Protein AF-A0AAU3A7X4-F1 (afdb_monomer_lite)

Sequence (83 aa):
MVSTSSMPSAAQRHGDLDPEADAQGISHLLMAVKRGMEALAWAGSDTAAPERVADQAFAGLPLTAQAWSPQAPRPGPVVSGAS

Structure (mmCIF, N/CA/C/O backbone):
data_AF-A0AAU3A7X4-F1
#
_entry.id   AF-A0AAU3A7X4-F1
#
loop_
_atom_site.group_PDB
_atom_site.id
_atom_site.type_symbol
_atom_site.label_atom_id
_atom_site.label_alt_id
_atom_site.label_comp_id
_atom_site.label_asym_id
_atom_site.label_entity_id
_atom_site.label_seq_id
_atom_site.pdbx_PDB_ins_code
_atom_site.Cartn_x
_atom_site.Cartn_y
_atom_site.Cartn_z
_atom_site.occupancy
_atom_site.B_iso_or_equiv
_atom_site.auth_seq_id
_atom_site.auth_comp_id
_atom_site.auth_asym_id
_atom_site.auth_atom_id
_atom_site.pdbx_PDB_model_num
ATOM 1 N N . MET A 1 1 ? 9.182 20.518 19.830 1.00 39.19 1 MET A N 1
ATOM 2 C CA . MET A 1 1 ? 9.312 19.230 19.116 1.00 39.19 1 MET A CA 1
ATOM 3 C C . MET A 1 1 ? 8.070 19.049 18.259 1.00 39.19 1 MET A C 1
ATOM 5 O O . MET A 1 1 ? 6.998 18.858 18.812 1.00 39.19 1 MET A O 1
ATOM 9 N N . VAL A 1 2 ? 8.182 19.208 16.938 1.00 45.88 2 VAL A N 1
ATOM 10 C CA . VAL A 1 2 ? 7.107 18.832 16.007 1.00 45.88 2 VAL A CA 1
ATOM 11 C C . VAL A 1 2 ? 7.209 17.322 15.823 1.00 45.88 2 VAL A C 1
ATOM 13 O O . VAL A 1 2 ? 8.198 16.841 15.278 1.00 45.88 2 VAL A O 1
ATO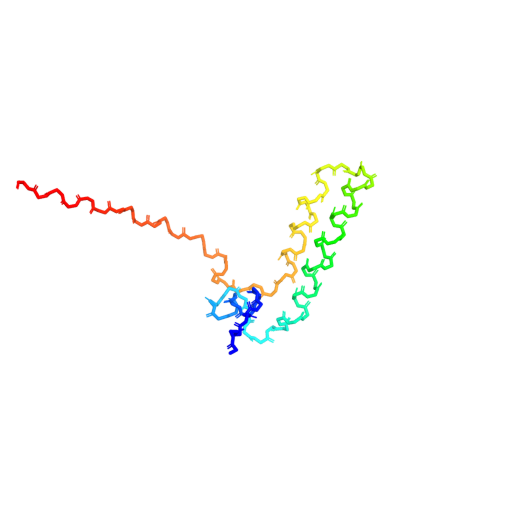M 16 N N . SER A 1 3 ? 6.230 16.573 16.331 1.00 45.50 3 SER A N 1
ATOM 17 C CA . SER A 1 3 ? 6.119 15.137 16.078 1.00 45.50 3 SER A CA 1
ATOM 18 C C . SER A 1 3 ? 5.739 14.946 14.616 1.00 45.50 3 SER A C 1
ATOM 20 O O . SER A 1 3 ? 4.566 15.036 14.251 1.00 45.50 3 SER A O 1
ATOM 22 N N . THR A 1 4 ? 6.735 14.730 13.761 1.00 53.16 4 THR A N 1
ATOM 23 C CA . THR A 1 4 ? 6.527 14.297 12.379 1.00 53.16 4 THR A CA 1
ATOM 24 C C . THR A 1 4 ? 5.874 12.924 12.430 1.00 53.16 4 THR A C 1
ATOM 26 O O . THR A 1 4 ? 6.541 11.906 12.602 1.00 53.16 4 THR A O 1
ATOM 29 N N . SER A 1 5 ? 4.547 12.913 12.380 1.00 58.53 5 SER A N 1
ATOM 30 C CA . SER A 1 5 ? 3.767 11.684 12.323 1.00 58.53 5 SER A CA 1
ATOM 31 C C . SER A 1 5 ? 4.145 10.988 11.020 1.00 58.53 5 SER A C 1
ATOM 33 O O . SER A 1 5 ? 4.047 11.600 9.955 1.00 58.53 5 SER A O 1
ATOM 35 N N . SER A 1 6 ? 4.627 9.749 11.090 1.00 64.75 6 SER A N 1
ATOM 36 C CA . SER A 1 6 ? 4.830 8.953 9.883 1.00 64.75 6 SER A CA 1
ATOM 37 C C . SER A 1 6 ? 3.475 8.755 9.195 1.00 64.75 6 SER A C 1
ATOM 39 O O . SER A 1 6 ? 2.434 8.669 9.854 1.00 64.75 6 SER A O 1
ATOM 41 N N . MET A 1 7 ? 3.467 8.711 7.861 1.00 72.25 7 MET A N 1
ATOM 42 C CA . MET A 1 7 ? 2.231 8.547 7.088 1.00 72.25 7 MET A CA 1
ATOM 43 C C . MET A 1 7 ? 1.340 7.374 7.543 1.00 72.25 7 MET A C 1
ATOM 45 O O . MET A 1 7 ? 0.136 7.595 7.647 1.00 72.25 7 MET A O 1
ATOM 49 N N . PRO A 1 8 ? 1.852 6.179 7.900 1.00 72.75 8 PRO A N 1
ATOM 50 C CA . PRO A 1 8 ? 0.985 5.104 8.388 1.00 72.75 8 PRO A CA 1
ATOM 51 C C . PRO A 1 8 ? 0.343 5.397 9.749 1.00 72.75 8 PRO A C 1
ATOM 53 O O . PRO A 1 8 ? -0.829 5.088 9.929 1.00 72.75 8 PRO A O 1
ATOM 56 N N . SER A 1 9 ? 1.023 6.083 10.677 1.00 72.00 9 SER A N 1
ATOM 57 C CA . SER A 1 9 ? 0.364 6.530 11.915 1.00 72.00 9 SER A CA 1
ATOM 58 C C . SER A 1 9 ? -0.712 7.588 11.652 1.00 72.00 9 SER A C 1
ATOM 60 O O . SER A 1 9 ? -1.705 7.653 12.375 1.00 72.00 9 SER A O 1
ATOM 62 N N . ALA A 1 10 ? -0.547 8.423 10.622 1.00 76.44 10 ALA A N 1
ATOM 63 C CA . ALA A 1 10 ? -1.594 9.350 10.200 1.00 76.44 10 ALA A CA 1
ATOM 64 C C . ALA A 1 10 ? -2.787 8.614 9.557 1.00 76.44 10 ALA A C 1
ATOM 66 O O . ALA A 1 10 ? -3.931 8.946 9.860 1.00 76.44 10 ALA A O 1
ATOM 67 N N . ALA A 1 11 ? -2.532 7.589 8.741 1.00 72.06 11 ALA A N 1
ATOM 68 C CA . ALA A 1 11 ? -3.560 6.766 8.105 1.00 72.06 11 ALA A CA 1
ATOM 69 C C . ALA A 1 11 ? -4.362 5.929 9.119 1.00 72.06 11 ALA A C 1
ATOM 71 O O . ALA A 1 11 ? -5.583 5.857 9.013 1.00 72.06 11 ALA A O 1
ATOM 72 N N . GLN A 1 12 ? -3.719 5.393 10.162 1.00 78.94 12 GLN A N 1
ATOM 73 C CA . GLN A 1 12 ? -4.411 4.744 11.287 1.00 78.94 12 GLN A CA 1
ATOM 74 C C . GLN A 1 12 ? -5.324 5.713 12.037 1.00 78.94 12 GLN A C 1
ATOM 76 O O . GLN A 1 12 ? -6.481 5.407 12.303 1.00 78.94 12 GLN A O 1
ATOM 81 N N . ARG A 1 13 ? -4.839 6.927 12.332 1.00 78.94 13 ARG A N 1
ATOM 82 C CA . ARG A 1 13 ? -5.664 7.970 12.966 1.00 78.94 13 ARG A CA 1
ATOM 83 C C . ARG A 1 13 ? -6.844 8.403 12.100 1.00 78.94 13 ARG A C 1
ATOM 85 O O . ARG A 1 13 ? -7.850 8.845 12.643 1.00 78.94 13 ARG A O 1
ATOM 92 N N . HIS A 1 14 ? -6.711 8.307 10.778 1.00 77.31 14 HIS A N 1
ATOM 93 C CA . HIS A 1 14 ? -7.792 8.578 9.835 1.00 77.31 14 HIS A CA 1
ATOM 94 C C . HIS A 1 14 ? -8.764 7.396 9.684 1.00 77.31 14 HIS A C 1
ATOM 96 O O . HIS A 1 14 ? -9.855 7.582 9.157 1.00 77.31 14 HIS A O 1
ATOM 102 N N . GLY A 1 15 ? -8.397 6.208 10.176 1.00 78.31 15 GLY A N 1
ATOM 103 C CA . GLY A 1 15 ? -9.187 4.982 10.075 1.00 78.31 15 GLY A CA 1
ATOM 104 C C . GLY A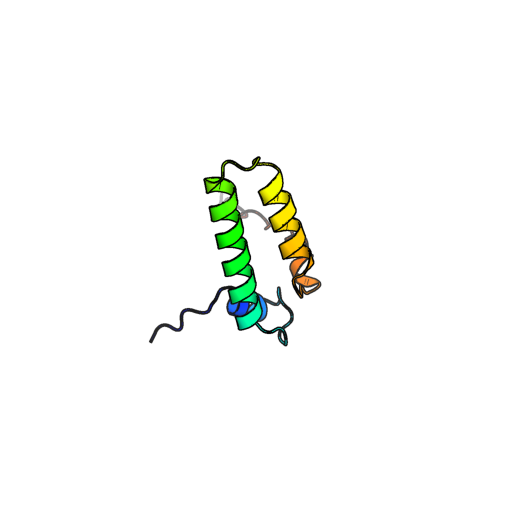 1 15 ? -8.965 4.194 8.785 1.00 78.31 15 GLY A C 1
ATOM 105 O O . GLY A 1 15 ? -9.712 3.260 8.527 1.00 78.31 15 GLY A O 1
ATOM 106 N N . ASP A 1 16 ? -7.965 4.548 7.977 1.00 79.88 16 ASP A N 1
ATOM 107 C CA . ASP A 1 16 ? -7.663 3.899 6.691 1.00 79.88 16 ASP A CA 1
ATOM 108 C C . ASP A 1 16 ? -6.922 2.559 6.878 1.00 79.88 16 ASP A C 1
ATOM 110 O O . ASP A 1 16 ? -7.161 1.576 6.176 1.00 79.88 16 ASP A O 1
ATOM 114 N N . LEU A 1 17 ? -6.053 2.505 7.890 1.00 78.62 17 LEU A N 1
ATOM 115 C CA . LEU A 1 17 ? -5.335 1.304 8.315 1.00 78.62 17 LEU A CA 1
ATOM 116 C C . LEU A 1 17 ? -5.908 0.778 9.625 1.00 78.62 17 LEU A C 1
ATOM 118 O O . LEU A 1 17 ? -6.334 1.565 10.474 1.00 78.62 17 LEU A O 1
ATOM 122 N N . ASP A 1 18 ? -5.868 -0.543 9.798 1.00 80.38 18 ASP A N 1
ATOM 123 C CA . ASP A 1 18 ? -6.207 -1.172 11.071 1.00 80.38 18 ASP A CA 1
ATOM 124 C C . ASP A 1 18 ? -5.389 -0.537 12.224 1.00 80.38 18 ASP A C 1
ATOM 126 O O . ASP A 1 18 ? -4.168 -0.354 12.093 1.00 80.38 18 ASP A O 1
ATOM 130 N N . PRO A 1 19 ? -6.041 -0.136 13.334 1.00 77.31 19 PRO A N 1
ATOM 131 C CA . PRO A 1 19 ? -5.385 0.603 14.409 1.00 77.31 19 PRO A CA 1
ATOM 132 C C . PRO A 1 19 ? -4.390 -0.243 15.214 1.00 77.31 19 PRO A C 1
ATOM 134 O O . PRO A 1 19 ? -3.492 0.331 15.825 1.00 77.31 19 PRO A O 1
ATOM 137 N N . GLU A 1 20 ? -4.513 -1.574 15.185 1.00 83.12 20 GLU A N 1
ATOM 138 C CA . GLU A 1 20 ? -3.595 -2.509 15.846 1.00 83.12 20 GLU A CA 1
ATOM 139 C C . GLU A 1 20 ? -2.444 -2.934 14.916 1.00 83.12 20 GLU A C 1
ATOM 141 O O . GLU A 1 20 ? -1.513 -3.624 15.339 1.00 83.12 20 GLU A O 1
ATOM 146 N N . ALA A 1 21 ? -2.470 -2.522 13.644 1.00 83.12 21 ALA A N 1
ATOM 147 C CA . ALA A 1 21 ? -1.415 -2.844 12.698 1.00 83.12 21 ALA A CA 1
ATOM 148 C C . ALA A 1 21 ? -0.068 -2.216 13.093 1.00 83.12 21 ALA A C 1
ATOM 150 O O . ALA A 1 21 ? 0.019 -1.077 13.563 1.00 83.12 21 ALA A O 1
ATOM 151 N N . ASP A 1 22 ? 1.020 -2.939 12.823 1.00 83.31 22 ASP A N 1
ATOM 152 C CA . ASP A 1 22 ? 2.376 -2.442 13.044 1.00 83.31 22 ASP A CA 1
ATOM 153 C C . ASP A 1 22 ? 2.728 -1.328 12.039 1.00 83.31 22 ASP A C 1
ATOM 155 O O . ASP A 1 22 ? 3.247 -1.563 10.944 1.00 83.31 22 ASP A O 1
ATOM 159 N N . ALA A 1 23 ? 2.458 -0.080 12.424 1.00 81.19 23 ALA A N 1
ATOM 160 C CA . ALA A 1 23 ? 2.715 1.103 11.605 1.00 81.19 23 ALA A CA 1
ATOM 161 C C . ALA A 1 23 ? 4.198 1.276 11.241 1.00 81.19 23 ALA A C 1
ATOM 163 O O . ALA A 1 23 ? 4.527 1.828 10.182 1.00 81.19 23 ALA A O 1
ATOM 164 N N . GLN A 1 24 ? 5.109 0.822 12.106 1.00 84.38 24 GLN A N 1
ATOM 165 C CA . GLN A 1 24 ? 6.541 0.912 11.852 1.00 84.38 24 GLN A CA 1
ATOM 166 C C . GLN A 1 24 ? 6.974 -0.155 10.842 1.00 84.38 24 GLN A C 1
ATOM 168 O O . GLN A 1 24 ? 7.668 0.176 9.878 1.00 84.38 24 GLN A O 1
ATOM 173 N N . GLY A 1 25 ? 6.506 -1.395 10.995 1.00 86.12 25 GLY A N 1
ATOM 174 C CA . GLY A 1 25 ? 6.683 -2.460 10.006 1.00 86.12 25 GLY A CA 1
ATOM 175 C C . GLY A 1 25 ? 6.138 -2.080 8.629 1.00 86.12 25 GLY A C 1
ATOM 176 O O . GLY A 1 25 ? 6.843 -2.219 7.628 1.00 86.12 25 GLY A O 1
ATOM 177 N N . ILE A 1 26 ? 4.941 -1.487 8.572 1.00 84.38 26 ILE A N 1
ATOM 178 C CA . ILE A 1 26 ? 4.342 -0.971 7.329 1.00 84.38 26 ILE A CA 1
ATOM 179 C C . ILE A 1 26 ? 5.205 0.144 6.722 1.00 84.38 26 ILE A C 1
ATOM 181 O O . ILE A 1 26 ? 5.461 0.138 5.518 1.00 84.38 26 ILE A O 1
ATOM 185 N N . SER A 1 27 ? 5.714 1.077 7.535 1.00 84.19 27 SER A N 1
ATOM 186 C CA . SER A 1 27 ? 6.628 2.128 7.056 1.00 84.19 27 SER A CA 1
ATOM 187 C C . SER A 1 27 ? 7.876 1.536 6.400 1.00 84.19 27 SER A C 1
ATOM 189 O O . SER A 1 27 ? 8.285 1.973 5.324 1.00 84.19 27 SER A O 1
ATOM 191 N N . HIS A 1 28 ? 8.487 0.538 7.042 1.00 88.25 28 HIS A N 1
ATOM 192 C CA . HIS A 1 28 ? 9.680 -0.123 6.521 1.00 88.25 28 HIS A CA 1
ATOM 193 C C . HIS A 1 28 ? 9.391 -0.897 5.233 1.00 88.25 28 HIS A C 1
ATOM 195 O O . HIS A 1 28 ? 10.183 -0.811 4.295 1.00 88.25 28 HIS A O 1
ATOM 201 N N . LEU A 1 29 ? 8.251 -1.587 5.157 1.00 86.50 29 LEU A N 1
ATOM 202 C CA . LEU A 1 29 ? 7.813 -2.285 3.951 1.00 86.50 29 LEU A CA 1
ATOM 203 C C . LEU A 1 29 ? 7.653 -1.315 2.776 1.00 86.50 29 LEU A C 1
ATOM 205 O O . LEU A 1 29 ? 8.243 -1.529 1.719 1.00 86.50 29 LEU A O 1
ATOM 209 N N . LEU A 1 30 ? 6.922 -0.214 2.968 1.00 86.50 30 LEU A N 1
ATOM 210 C CA . LEU A 1 30 ? 6.710 0.794 1.924 1.00 86.50 30 LEU A CA 1
ATOM 211 C C . LEU A 1 30 ? 8.030 1.415 1.453 1.00 86.50 30 LEU A C 1
ATOM 213 O O . LEU A 1 30 ? 8.240 1.618 0.255 1.00 86.50 30 LEU A O 1
ATOM 217 N N . MET A 1 31 ? 8.954 1.673 2.381 1.00 89.75 31 MET A N 1
ATOM 218 C CA . MET A 1 31 ? 10.290 2.160 2.042 1.00 89.75 31 MET A CA 1
ATOM 219 C C . MET A 1 31 ? 11.084 1.131 1.234 1.00 89.75 31 MET A C 1
ATOM 221 O O . MET A 1 31 ? 11.707 1.503 0.240 1.00 89.75 31 MET A O 1
ATOM 225 N N . ALA A 1 32 ? 11.044 -0.148 1.609 1.00 88.12 32 ALA A N 1
ATOM 226 C CA . ALA A 1 32 ? 11.712 -1.216 0.870 1.00 88.12 32 ALA A CA 1
ATOM 227 C C . ALA A 1 32 ? 11.156 -1.355 -0.555 1.00 88.12 32 ALA A C 1
ATOM 229 O O . ALA A 1 32 ? 11.932 -1.402 -1.509 1.00 88.12 32 ALA A O 1
ATOM 230 N N . VAL A 1 33 ? 9.829 -1.323 -0.716 1.00 86.06 33 VAL A N 1
ATOM 231 C CA . VAL A 1 33 ? 9.162 -1.369 -2.028 1.00 86.06 33 VAL A CA 1
ATOM 232 C C . VAL A 1 33 ? 9.570 -0.169 -2.887 1.00 86.06 33 VAL A C 1
ATOM 234 O O . VAL A 1 33 ? 10.003 -0.352 -4.024 1.00 86.06 33 VAL A O 1
ATOM 237 N N . LYS A 1 34 ? 9.538 1.054 -2.336 1.00 86.06 34 LYS A N 1
ATOM 238 C CA . LYS A 1 34 ? 9.987 2.270 -3.038 1.00 86.06 34 LYS A CA 1
ATOM 239 C C . LYS A 1 34 ? 11.429 2.152 -3.528 1.00 86.06 34 LYS A C 1
ATOM 241 O O . LYS A 1 34 ? 11.709 2.469 -4.681 1.00 86.06 34 LYS A O 1
ATOM 246 N N . ARG A 1 35 ? 12.344 1.678 -2.677 1.00 87.88 35 ARG A N 1
ATOM 247 C CA . ARG A 1 35 ? 13.756 1.499 -3.051 1.00 87.88 35 ARG A CA 1
ATOM 248 C C . ARG A 1 35 ? 13.958 0.385 -4.078 1.00 87.88 35 ARG A C 1
ATOM 250 O O . ARG A 1 35 ? 14.779 0.546 -4.974 1.00 87.88 35 ARG A O 1
ATOM 257 N N . GLY A 1 36 ? 13.192 -0.701 -3.994 1.00 85.25 36 GLY A N 1
ATOM 258 C CA . GLY A 1 36 ? 13.187 -1.760 -5.003 1.00 85.25 36 GLY A CA 1
ATOM 259 C C . GLY A 1 36 ? 12.745 -1.248 -6.375 1.00 85.25 36 GLY A C 1
ATOM 260 O O . GLY A 1 36 ? 13.411 -1.517 -7.370 1.00 85.25 36 GLY A O 1
ATOM 261 N N . MET A 1 37 ? 11.682 -0.438 -6.427 1.00 83.44 37 MET A N 1
ATOM 262 C CA . MET A 1 37 ? 11.218 0.188 -7.673 1.00 83.44 37 MET A CA 1
ATOM 263 C C . MET A 1 37 ? 12.252 1.157 -8.262 1.00 83.44 37 MET A C 1
ATOM 265 O O . MET A 1 37 ? 12.499 1.119 -9.465 1.00 83.44 37 MET A O 1
ATOM 269 N N . GLU A 1 38 ? 12.901 1.981 -7.431 1.00 85.19 38 GLU A N 1
ATOM 270 C CA . GLU A 1 38 ? 14.006 2.855 -7.863 1.00 85.19 38 GLU A CA 1
ATOM 271 C C . GLU A 1 38 ? 15.165 2.044 -8.476 1.00 85.19 38 GLU A C 1
ATOM 273 O O . GLU A 1 38 ? 15.698 2.416 -9.522 1.00 85.19 38 GLU A O 1
ATOM 278 N N . ALA A 1 39 ? 15.530 0.913 -7.864 1.00 87.38 39 ALA A N 1
ATOM 279 C CA . ALA A 1 39 ? 16.593 0.038 -8.355 1.00 87.38 39 ALA A CA 1
ATOM 280 C C . ALA A 1 39 ? 16.228 -0.667 -9.676 1.00 87.38 39 ALA A C 1
ATOM 282 O O . ALA A 1 39 ? 17.065 -0.757 -10.573 1.00 87.38 39 ALA A O 1
ATOM 283 N N . LEU A 1 40 ? 14.984 -1.132 -9.822 1.00 82.25 40 LEU A N 1
ATOM 284 C CA . LEU A 1 40 ? 14.486 -1.744 -11.060 1.00 82.25 40 LEU A CA 1
ATOM 285 C C . LEU A 1 40 ? 14.455 -0.742 -12.220 1.00 82.25 40 LEU A C 1
ATOM 287 O O . LEU A 1 40 ? 14.866 -1.077 -13.332 1.00 82.25 40 LEU A O 1
ATOM 291 N N . ALA A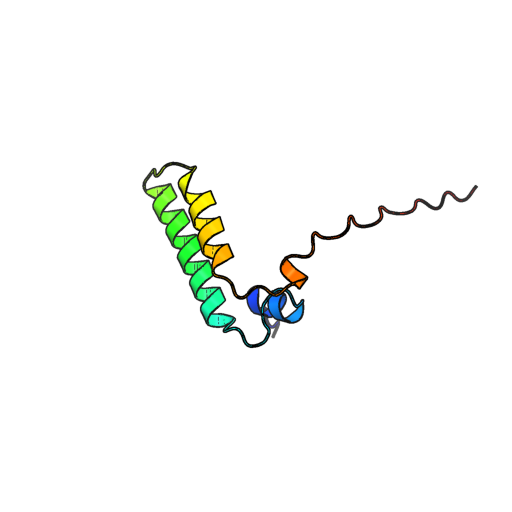 1 41 ? 14.022 0.494 -11.950 1.00 80.94 41 ALA A N 1
ATOM 292 C CA . ALA A 1 41 ? 14.052 1.579 -12.926 1.00 80.94 41 ALA A CA 1
ATOM 293 C C . ALA A 1 41 ? 15.490 1.897 -13.361 1.00 80.94 41 ALA A C 1
ATOM 295 O O . ALA A 1 41 ? 15.762 2.042 -14.552 1.00 80.94 41 ALA A O 1
ATOM 296 N N . TRP A 1 42 ? 16.430 1.939 -12.412 1.00 82.25 42 TRP A N 1
ATOM 297 C CA . TRP A 1 42 ? 17.848 2.129 -12.717 1.00 82.25 42 TRP A CA 1
ATOM 298 C C . TRP A 1 42 ? 18.438 0.985 -13.557 1.00 82.25 42 TRP A C 1
ATOM 300 O O . TRP A 1 42 ? 19.260 1.228 -14.436 1.00 82.25 42 TRP A O 1
ATOM 310 N N . ALA A 1 43 ? 17.978 -0.250 -13.346 1.00 85.00 43 ALA A N 1
ATOM 311 C CA . ALA A 1 43 ? 18.391 -1.422 -14.116 1.00 85.00 43 ALA A CA 1
ATOM 312 C C . ALA A 1 43 ? 17.777 -1.500 -15.533 1.00 85.00 43 ALA A C 1
ATOM 314 O O . ALA A 1 43 ? 18.026 -2.472 -16.244 1.00 85.00 43 ALA A O 1
ATOM 315 N N . GLY A 1 44 ? 16.971 -0.514 -15.951 1.00 80.25 44 GLY A N 1
ATOM 316 C CA . GLY A 1 44 ? 16.329 -0.496 -17.269 1.00 80.25 44 GLY A CA 1
ATOM 317 C C . GLY A 1 44 ? 15.179 -1.497 -17.416 1.00 80.25 44 GLY A C 1
ATOM 318 O O . GLY A 1 44 ? 14.866 -1.904 -18.533 1.00 80.25 44 GLY A O 1
ATOM 319 N N . SER A 1 45 ? 14.568 -1.919 -16.301 1.00 73.88 45 SER A N 1
ATOM 320 C CA . SER A 1 45 ? 13.409 -2.820 -16.320 1.00 73.88 45 SER A CA 1
ATOM 321 C C . SER A 1 45 ? 12.160 -2.115 -16.860 1.00 73.88 45 SER A C 1
ATOM 323 O O . SER A 1 45 ? 11.956 -0.926 -16.617 1.00 73.88 45 SER A O 1
ATOM 325 N N . ASP A 1 46 ? 11.317 -2.859 -17.580 1.00 69.38 46 ASP A N 1
ATOM 326 C CA . ASP A 1 46 ? 10.124 -2.335 -18.255 1.00 69.38 46 ASP A CA 1
ATOM 327 C C . ASP A 1 46 ? 9.114 -1.691 -17.278 1.00 69.38 46 ASP A C 1
ATOM 329 O O . ASP A 1 46 ? 8.787 -2.229 -16.217 1.00 69.38 46 ASP A O 1
ATOM 333 N N . THR A 1 47 ? 8.593 -0.529 -17.674 1.00 59.88 47 THR A N 1
ATOM 334 C CA . THR A 1 47 ? 7.697 0.368 -16.921 1.00 59.88 47 THR A CA 1
ATOM 335 C C . THR A 1 47 ? 6.311 -0.199 -16.594 1.00 59.88 47 THR A C 1
ATOM 337 O O . THR A 1 47 ? 5.588 0.411 -15.811 1.00 59.88 47 THR A O 1
ATOM 340 N N . ALA A 1 48 ? 5.951 -1.374 -17.124 1.00 58.47 48 ALA A N 1
ATOM 341 C CA . ALA A 1 48 ? 4.739 -2.108 -16.741 1.00 58.47 48 ALA A CA 1
ATOM 342 C C . ALA A 1 48 ? 4.901 -2.939 -15.446 1.00 58.47 48 ALA A C 1
ATOM 344 O O . ALA A 1 48 ? 3.912 -3.358 -14.842 1.00 58.47 48 ALA A O 1
ATOM 345 N N . ALA A 1 49 ? 6.138 -3.189 -14.996 1.00 63.91 49 ALA A N 1
ATOM 346 C CA . ALA A 1 49 ? 6.421 -3.914 -13.753 1.00 63.91 49 ALA A CA 1
ATOM 347 C C . ALA A 1 49 ? 6.164 -3.108 -12.452 1.00 63.91 49 ALA A C 1
ATOM 349 O O . ALA A 1 49 ? 5.623 -3.689 -11.513 1.00 63.91 49 ALA A O 1
ATOM 350 N N . PRO A 1 50 ? 6.485 -1.800 -12.356 1.00 63.34 50 PRO A N 1
ATOM 351 C CA . PRO A 1 50 ? 6.263 -0.990 -11.156 1.00 63.34 50 PRO A CA 1
ATOM 352 C C . PRO A 1 50 ? 4.799 -0.893 -10.723 1.00 63.34 50 PRO A C 1
ATOM 354 O O . PRO A 1 50 ? 4.524 -0.971 -9.531 1.00 63.34 50 PRO A O 1
ATOM 357 N N . GLU A 1 51 ? 3.864 -0.750 -11.667 1.00 70.50 51 GLU A N 1
ATOM 358 C CA . GLU A 1 51 ? 2.433 -0.623 -11.357 1.00 70.50 51 GLU A CA 1
ATOM 359 C C . GLU A 1 51 ? 1.895 -1.921 -10.744 1.00 70.50 51 GLU A C 1
ATOM 361 O O . GLU A 1 51 ? 1.309 -1.907 -9.666 1.00 70.50 51 GLU A O 1
ATOM 366 N N . ARG A 1 52 ? 2.244 -3.073 -11.335 1.00 74.81 52 ARG A N 1
ATOM 367 C CA . ARG A 1 52 ? 1.909 -4.388 -10.769 1.00 74.81 52 ARG A CA 1
ATOM 368 C C . ARG A 1 52 ? 2.559 -4.644 -9.411 1.00 74.81 52 ARG A C 1
ATOM 370 O O . ARG A 1 52 ? 1.939 -5.258 -8.547 1.00 74.81 52 ARG A O 1
ATOM 377 N N . VAL A 1 53 ? 3.802 -4.203 -9.219 1.00 73.75 53 VAL A N 1
ATOM 378 C CA . VAL A 1 53 ? 4.508 -4.321 -7.933 1.00 73.75 53 VAL A CA 1
ATOM 379 C C . VAL A 1 53 ? 3.842 -3.448 -6.870 1.00 73.75 53 VAL A C 1
ATOM 381 O O . VAL A 1 53 ? 3.682 -3.893 -5.734 1.00 73.75 53 VAL A O 1
ATOM 384 N N . ALA A 1 54 ? 3.417 -2.238 -7.233 1.00 74.81 54 ALA A N 1
ATOM 385 C CA . ALA A 1 54 ? 2.667 -1.362 -6.347 1.00 74.81 54 ALA A CA 1
ATOM 386 C C . ALA A 1 54 ? 1.318 -1.989 -5.968 1.00 74.81 54 ALA A C 1
ATOM 388 O O . ALA A 1 54 ? 1.041 -2.115 -4.778 1.00 74.81 54 ALA A O 1
ATOM 389 N N . ASP A 1 55 ? 0.533 -2.466 -6.938 1.00 78.56 55 ASP A N 1
ATOM 390 C CA . ASP A 1 55 ? -0.743 -3.154 -6.692 1.00 78.56 55 ASP A CA 1
ATOM 391 C C . ASP A 1 55 ? -0.587 -4.342 -5.734 1.00 78.56 55 ASP A C 1
ATOM 393 O O . ASP A 1 55 ? -1.352 -4.488 -4.780 1.00 78.56 55 ASP A O 1
ATOM 397 N N . GLN A 1 56 ? 0.437 -5.178 -5.934 1.00 78.19 56 GLN A N 1
ATOM 398 C CA . GLN A 1 56 ? 0.698 -6.313 -5.046 1.00 78.19 56 GLN A CA 1
ATOM 399 C C . GLN A 1 56 ? 1.113 -5.884 -3.636 1.00 78.19 56 GLN A C 1
ATOM 401 O O . GLN A 1 56 ? 0.704 -6.516 -2.662 1.00 78.19 56 GLN A O 1
ATOM 406 N N . ALA A 1 57 ? 1.899 -4.814 -3.509 1.00 78.62 57 ALA A N 1
ATOM 407 C CA . ALA A 1 57 ? 2.261 -4.267 -2.208 1.00 78.62 57 ALA A CA 1
ATOM 408 C C . ALA A 1 57 ? 1.034 -3.696 -1.475 1.00 78.62 57 ALA A C 1
ATOM 410 O O . ALA A 1 57 ? 0.872 -3.947 -0.282 1.00 78.62 57 ALA A O 1
ATOM 411 N N . PHE A 1 58 ? 0.152 -2.982 -2.184 1.00 77.94 58 PHE A N 1
ATOM 412 C CA . PHE A 1 58 ? -1.081 -2.427 -1.621 1.00 77.94 58 PHE A CA 1
ATOM 413 C C . PHE A 1 58 ? -2.094 -3.510 -1.235 1.00 77.94 58 PHE A C 1
ATOM 415 O O . PHE A 1 58 ? -2.726 -3.394 -0.188 1.00 77.94 58 PHE A O 1
ATOM 422 N N . ALA A 1 59 ? -2.199 -4.595 -2.008 1.00 81.88 59 ALA A N 1
ATOM 423 C CA . ALA A 1 59 ? -3.068 -5.731 -1.690 1.00 81.88 59 ALA A CA 1
ATOM 424 C C . ALA A 1 59 ? -2.680 -6.455 -0.385 1.00 81.88 59 ALA A C 1
ATOM 426 O O . ALA A 1 59 ? -3.520 -7.110 0.228 1.00 81.88 59 ALA A O 1
ATOM 427 N N . GLY A 1 60 ? -1.417 -6.348 0.041 1.00 78.19 60 GLY A N 1
ATOM 428 C CA . GLY A 1 60 ? -0.919 -6.937 1.285 1.00 78.19 60 GLY A CA 1
ATOM 429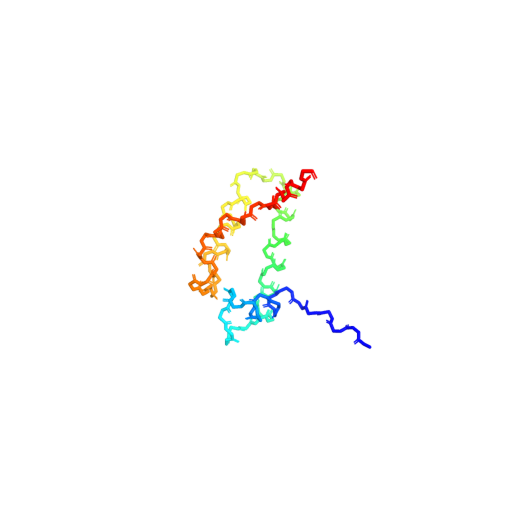 C C . GLY A 1 60 ? -1.088 -6.058 2.528 1.00 78.19 60 GLY A C 1
ATOM 430 O O . GLY A 1 60 ? -0.714 -6.490 3.619 1.00 78.19 60 GLY A O 1
ATOM 431 N N . LEU A 1 61 ? -1.601 -4.830 2.395 1.00 81.62 61 LEU A N 1
ATOM 432 C CA . LEU A 1 61 ? -1.775 -3.930 3.535 1.00 81.62 61 LEU A CA 1
ATOM 433 C C . LEU A 1 61 ? -3.021 -4.295 4.363 1.00 81.62 61 LEU A C 1
ATOM 435 O O . LEU A 1 61 ? -4.048 -4.670 3.795 1.00 81.62 61 LEU A O 1
ATOM 439 N N . PRO A 1 62 ? -2.981 -4.124 5.700 1.00 80.12 62 PRO A N 1
ATOM 440 C CA . PRO A 1 62 ? -4.141 -4.302 6.572 1.00 80.12 62 PRO A CA 1
ATOM 441 C C . PRO A 1 62 ? -5.074 -3.083 6.474 1.00 80.12 62 PRO A C 1
ATOM 443 O O . PRO A 1 62 ? -5.137 -2.237 7.369 1.00 80.12 62 PRO A O 1
ATOM 446 N N . LEU A 1 63 ? -5.750 -2.965 5.332 1.00 80.81 63 LEU A N 1
ATOM 447 C CA . LEU A 1 63 ? -6.707 -1.902 5.035 1.00 80.81 63 LEU A CA 1
ATOM 448 C C . LEU A 1 63 ? -8.031 -2.153 5.764 1.00 80.81 63 LEU A C 1
ATOM 450 O O . LEU A 1 63 ? -8.508 -3.287 5.837 1.00 80.81 63 LEU A O 1
ATOM 454 N N . THR A 1 64 ? -8.662 -1.089 6.256 1.00 78.88 64 THR A N 1
ATOM 455 C CA . THR A 1 64 ? -10.034 -1.167 6.772 1.00 78.88 64 THR A CA 1
ATOM 456 C C . THR A 1 64 ? -11.049 -1.013 5.634 1.00 78.88 64 THR A C 1
ATOM 458 O O . THR A 1 64 ? -10.734 -0.560 4.532 1.00 78.88 64 THR A O 1
ATOM 461 N N . ALA A 1 65 ? -12.322 -1.310 5.910 1.00 73.69 65 ALA A N 1
ATOM 462 C CA . ALA A 1 65 ? -13.413 -1.045 4.968 1.00 73.69 65 ALA A CA 1
ATOM 463 C C . ALA A 1 65 ? -13.565 0.452 4.609 1.00 73.69 65 ALA A C 1
ATOM 465 O O . ALA A 1 65 ? -14.150 0.788 3.578 1.00 73.69 65 ALA A O 1
ATOM 466 N N . GLN A 1 66 ? -13.031 1.359 5.436 1.00 72.50 66 GLN A N 1
ATOM 467 C CA . GLN A 1 66 ? -13.075 2.796 5.180 1.00 72.50 66 GLN A CA 1
ATOM 468 C C . GLN A 1 66 ? -12.125 3.202 4.046 1.00 72.50 66 GLN A C 1
ATOM 470 O O . GLN A 1 66 ? -12.520 4.008 3.208 1.00 72.50 66 GLN A O 1
ATOM 475 N N . ALA A 1 67 ? -10.944 2.578 3.950 1.00 68.12 67 ALA A N 1
ATOM 476 C CA . ALA A 1 67 ? -10.005 2.786 2.840 1.00 68.12 67 ALA A CA 1
ATOM 477 C C . ALA A 1 67 ? -10.616 2.432 1.471 1.00 68.12 67 ALA A C 1
ATOM 479 O O . ALA A 1 67 ? -10.251 2.988 0.438 1.00 68.12 67 ALA A O 1
ATOM 480 N N . TRP A 1 68 ? -11.577 1.505 1.465 1.00 62.31 68 TRP A N 1
ATOM 481 C CA . TRP A 1 68 ? -12.277 1.033 0.269 1.00 62.31 68 TRP A CA 1
ATOM 482 C C . TRP A 1 68 ? -13.543 1.822 -0.057 1.00 62.31 68 TRP A C 1
ATOM 484 O O . TRP A 1 68 ? -14.181 1.553 -1.073 1.00 62.31 68 TRP A O 1
ATOM 494 N N . SER A 1 69 ? -13.930 2.789 0.777 1.00 67.50 69 SER A N 1
ATOM 495 C CA . SER A 1 69 ? -15.078 3.640 0.482 1.00 67.50 69 SER A CA 1
ATOM 496 C C . SER A 1 69 ? -14.677 4.612 -0.630 1.00 67.50 69 SER A C 1
ATOM 498 O O . SER A 1 69 ? -13.867 5.505 -0.370 1.00 67.50 69 SER A O 1
ATOM 500 N N . PRO A 1 70 ? -15.197 4.479 -1.871 1.00 55.78 70 PRO A N 1
ATOM 501 C CA . PRO A 1 70 ? -14.905 5.445 -2.917 1.00 55.78 70 PRO A CA 1
ATOM 502 C C . PRO A 1 70 ? -15.340 6.808 -2.397 1.00 55.78 70 PRO A C 1
ATOM 504 O O . PRO A 1 70 ? -16.509 7.009 -2.067 1.00 55.78 70 PRO A O 1
ATOM 507 N N . GLN A 1 71 ? -14.370 7.708 -2.248 1.00 55.00 71 GLN A N 1
ATOM 508 C CA . GLN A 1 71 ? -14.569 9.030 -1.681 1.00 55.00 71 GLN A CA 1
ATOM 509 C C . GLN A 1 71 ? -15.767 9.677 -2.383 1.00 55.00 71 GLN A C 1
ATOM 511 O O . GLN A 1 71 ? -15.690 9.985 -3.575 1.00 55.00 71 GLN A O 1
ATOM 516 N N . ALA A 1 72 ? -16.890 9.822 -1.669 1.00 55.50 72 ALA A N 1
ATOM 517 C CA . ALA A 1 72 ? -18.094 10.408 -2.238 1.00 55.50 72 ALA A CA 1
ATOM 518 C C . ALA A 1 72 ? -17.710 11.762 -2.860 1.00 55.50 72 ALA A C 1
ATOM 520 O O . ALA A 1 72 ? -16.975 12.522 -2.213 1.00 55.50 72 ALA A O 1
ATOM 521 N N . PRO A 1 73 ? -18.122 12.054 -4.110 1.00 53.62 73 PRO A N 1
ATOM 522 C CA . PRO A 1 73 ? -17.726 13.276 -4.792 1.00 53.62 73 PRO A CA 1
ATOM 523 C C . PRO A 1 73 ? -18.029 14.459 -3.879 1.00 53.62 73 PRO A C 1
ATOM 525 O O . PRO A 1 73 ? -19.179 14.668 -3.488 1.00 53.62 73 PRO A O 1
ATOM 528 N N . ARG A 1 74 ? -16.976 15.185 -3.473 1.00 54.81 74 ARG A N 1
ATOM 529 C CA . ARG A 1 74 ? -17.130 16.333 -2.578 1.00 54.81 74 ARG A CA 1
ATOM 530 C C . ARG A 1 74 ? -18.140 17.283 -3.228 1.00 54.81 74 ARG A C 1
ATOM 532 O O . ARG A 1 74 ? -17.907 17.662 -4.378 1.00 54.81 74 ARG A O 1
ATOM 539 N N . PRO A 1 75 ? -19.242 17.654 -2.549 1.00 58.22 75 PRO A N 1
ATOM 540 C CA . PRO A 1 75 ? -20.169 18.625 -3.104 1.00 58.22 75 PRO A CA 1
ATOM 541 C C . PRO A 1 75 ? -19.374 19.897 -3.403 1.00 58.22 75 PRO A C 1
ATOM 543 O O . PRO A 1 75 ? -18.682 20.430 -2.531 1.00 58.22 75 PRO A O 1
ATOM 546 N N . GLY A 1 76 ? -19.390 20.308 -4.673 1.00 64.75 76 GLY A N 1
ATOM 547 C CA . GLY A 1 76 ? -18.693 21.505 -5.129 1.00 64.75 76 GLY A CA 1
ATOM 548 C C . GLY A 1 76 ? -19.160 22.740 -4.352 1.00 64.75 76 GLY A C 1
ATOM 549 O O . GLY A 1 76 ? -20.244 22.719 -3.761 1.00 64.75 76 GLY A O 1
ATOM 550 N N . PRO A 1 77 ? -18.356 23.816 -4.323 1.00 68.25 77 PRO A N 1
ATOM 551 C CA . PRO A 1 77 ? -18.721 25.032 -3.613 1.00 68.25 77 PRO A CA 1
ATOM 552 C C . PRO A 1 77 ? -20.065 25.539 -4.144 1.00 68.25 77 PRO A C 1
ATOM 554 O O . PRO A 1 77 ? -20.184 25.897 -5.316 1.00 68.25 77 PRO A O 1
ATOM 557 N N . VAL A 1 78 ? -21.084 25.544 -3.282 1.00 69.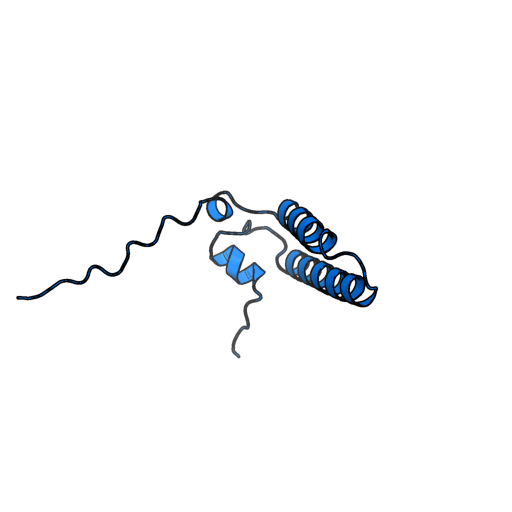00 78 VAL A N 1
ATOM 558 C CA . VAL A 1 78 ? -22.365 26.185 -3.575 1.00 69.00 78 VAL A CA 1
ATOM 559 C C . VAL A 1 78 ? -22.103 27.681 -3.685 1.00 69.00 78 VAL A C 1
ATOM 561 O O . VAL A 1 78 ? -21.919 28.376 -2.688 1.00 69.00 78 VAL A O 1
ATOM 564 N N . VAL A 1 79 ? -22.004 28.185 -4.914 1.00 68.38 79 VAL A N 1
ATOM 565 C CA . VAL A 1 79 ? -21.948 29.627 -5.152 1.00 68.38 79 VAL A CA 1
ATOM 566 C C . VAL A 1 79 ? -23.340 30.153 -4.809 1.00 68.38 79 VAL A C 1
ATOM 568 O O . VAL A 1 79 ? -24.302 30.010 -5.561 1.00 68.38 79 VAL A O 1
ATOM 571 N N . SER A 1 80 ? -23.473 30.674 -3.592 1.00 64.69 80 SER A N 1
ATOM 572 C CA . SER A 1 80 ? -24.662 31.395 -3.162 1.00 64.69 80 SER A CA 1
ATOM 573 C C . SER A 1 80 ? -24.627 32.751 -3.855 1.00 64.69 80 SER A C 1
ATOM 575 O O . SER A 1 80 ? -24.037 33.702 -3.345 1.00 64.69 80 SER A O 1
ATOM 577 N N . GLY A 1 81 ? -25.196 32.816 -5.059 1.00 56.06 81 GLY A N 1
ATOM 578 C CA . GLY A 1 81 ? -25.435 34.072 -5.758 1.00 56.06 81 GLY A CA 1
ATOM 579 C C . GLY A 1 81 ? -26.406 34.920 -4.944 1.00 56.06 81 GLY A C 1
ATOM 580 O O . GLY A 1 81 ? -27.601 34.640 -4.920 1.00 56.06 81 GLY A O 1
ATOM 581 N N . ALA A 1 82 ? -25.882 35.924 -4.246 1.00 59.12 82 ALA A N 1
ATOM 582 C CA . ALA A 1 82 ? -26.685 37.014 -3.719 1.00 59.12 82 ALA A CA 1
ATOM 583 C C . ALA A 1 82 ? -26.952 37.997 -4.867 1.00 59.12 82 ALA A C 1
ATOM 585 O O . ALA A 1 82 ? -26.020 38.400 -5.566 1.00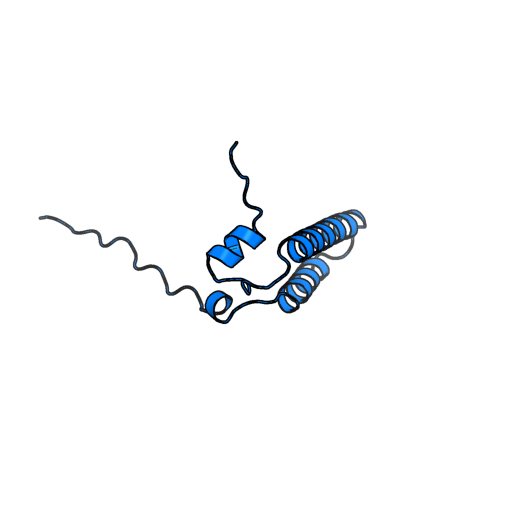 59.12 82 ALA A O 1
ATOM 586 N N . SER A 1 83 ? -28.243 38.264 -5.078 1.00 62.03 83 SER A N 1
ATOM 587 C CA . SER A 1 83 ? -28.806 39.233 -6.027 1.00 62.03 83 SER A CA 1
ATOM 588 C C . SER A 1 83 ? -28.400 40.673 -5.738 1.00 62.03 83 SER A C 1
ATOM 590 O O . SER A 1 83 ? -28.119 40.981 -4.559 1.00 62.03 83 SER A O 1
#

pLDDT: mean 73.37, std 11.55, range [39.19, 89.75]

Secondary structure (DSSP, 8-state):
------HHHHHHHHTSB-TTS-HHHHHHHHHHHHHHHHHHHHTT--THHHHHHHHHHHHTS-B-TTTTS--PPPPP-------

Radius of gyration: 18.2 Å; chains: 1; bounding box: 47×46×37 Å

Foldseek 3Di:
DPPPQDPLNVCLVVQFAPVPDDSVVLSVLVVVLVVVVVVCVVVVHDPVVNVVSVVVSVVPGRTDVVNVPPPDPDPPPPPPDDD